Protein AF-A0A5C3F5A6-F1 (afdb_monomer_lite)

Foldseek 3Di:
DDDDDDDDDDDDDDDDDDDDDDPDCPDPPPPPPDQQVVVVVLLVVLVVQCVVCPPFLVSLLVCLVVLVVVVVCVVVVDFDPRNPVPDGHDVSSVVSSVSNVCSNVVVDPRDCVVVVVVPPPDDDDDDDDDDDDPDDDDPPPPDDDPVNVCVVCVVVVHDDDPDDPDPPPD

Radius of gyration: 34.47 Å; chains: 1; bounding box: 74×109×62 Å

pLDDT: mean 70.9, std 18.5, range [35.06, 94.88]

Secondary structure (DSSP, 8-state):
---------------------------------S-HHHHHHHHHHHHHHHHHHTT-HHHHHHTHHHHHHHHHHHHTT---TT-TTS-SS-HHHHHHHHHHHHHHTTSS---THHHHHHHSSS--------PPPP--SS--PPPPPHHHHHHHHHHTT---PPP-------

Organism: NCBI:txid84751

Sequence (170 aa):
MSVEDQASAAAAPRRTTAATSKPRNHGSASPSCGTGNRFDESVARLDAIIAATAGSGRRLKEAWPQLRGLKSALDSGKSVTGAGTARGLPLRIVVQTLKASWHVDDTWPVGVEEQAAKTTTGAGLPGSGSQAAPEAGPPVRPDPDPQSIAHAYRERGVEVAPAIVVDDEW

Structure (mmCIF, N/CA/C/O backbone):
data_AF-A0A5C3F5A6-F1
#
_entry.id   AF-A0A5C3F5A6-F1
#
loop_
_atom_site.group_PDB
_atom_site.id
_atom_site.type_symbol
_atom_site.label_atom_id
_atom_site.label_alt_id
_atom_site.label_com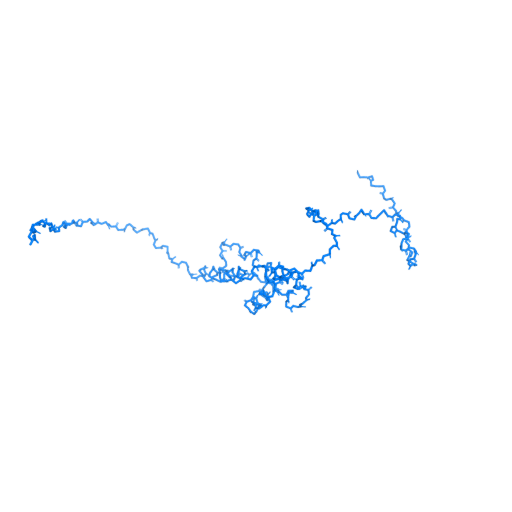p_id
_atom_site.label_asym_id
_atom_site.label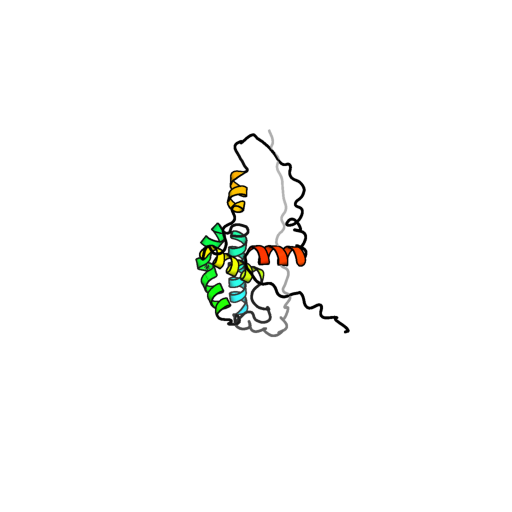_entity_id
_atom_site.label_seq_id
_atom_site.pdbx_PDB_ins_code
_atom_site.Cartn_x
_atom_site.Cartn_y
_atom_site.Cartn_z
_atom_site.occupancy
_atom_site.B_iso_or_equiv
_atom_site.auth_seq_id
_atom_site.auth_comp_id
_atom_site.auth_asym_id
_atom_site.auth_atom_id
_atom_site.pdbx_PDB_model_num
ATOM 1 N N . MET A 1 1 ? -35.742 65.745 -26.179 1.00 39.88 1 MET A N 1
ATOM 2 C CA . MET A 1 1 ? -36.418 64.513 -26.631 1.00 39.88 1 MET A CA 1
ATOM 3 C C . MET A 1 1 ? -36.455 63.567 -25.441 1.00 39.88 1 MET A C 1
ATOM 5 O O . MET A 1 1 ? -35.377 63.248 -24.964 1.00 39.88 1 MET A O 1
ATOM 9 N N . SER A 1 2 ? -37.676 63.266 -24.969 1.00 57.56 2 SER A N 1
ATOM 10 C CA . SER A 1 2 ? -38.103 62.277 -23.944 1.00 57.56 2 SER A CA 1
ATOM 11 C C . SER A 1 2 ? -37.462 62.412 -22.548 1.00 57.56 2 SER A C 1
ATOM 13 O O . SER A 1 2 ? -36.264 62.217 -22.420 1.00 57.56 2 SER A O 1
ATOM 15 N N . VAL A 1 3 ? -38.097 62.783 -21.424 1.00 59.12 3 VAL A N 1
ATOM 16 C CA . VAL A 1 3 ? -39.482 62.702 -20.894 1.00 59.12 3 VAL A CA 1
ATOM 17 C C . VAL A 1 3 ? -40.201 61.372 -21.104 1.00 59.12 3 VAL A C 1
ATOM 19 O O . VAL A 1 3 ? -40.719 61.151 -22.186 1.00 59.12 3 VAL A O 1
ATOM 22 N N . GLU A 1 4 ? -40.210 60.557 -20.041 1.00 56.69 4 GLU A N 1
ATOM 23 C CA . GLU A 1 4 ? -41.233 59.602 -19.551 1.00 56.69 4 GLU A CA 1
ATOM 24 C C . GLU A 1 4 ? -40.628 58.989 -18.261 1.00 56.69 4 GLU A C 1
ATOM 26 O O . GLU A 1 4 ? -39.537 58.429 -18.310 1.00 56.69 4 GLU A O 1
ATOM 31 N N . ASP A 1 5 ? -41.046 59.283 -17.027 1.00 50.28 5 ASP A N 1
ATOM 32 C CA . ASP A 1 5 ? -42.362 59.307 -16.362 1.00 50.28 5 ASP A CA 1
ATOM 33 C C . ASP A 1 5 ? -42.875 57.916 -15.926 1.00 50.28 5 ASP A C 1
ATOM 35 O O . ASP A 1 5 ? -42.921 56.983 -16.720 1.00 50.28 5 ASP A O 1
ATOM 39 N N . GLN A 1 6 ? -43.302 57.856 -14.650 1.00 54.34 6 GLN A N 1
ATOM 40 C CA . GLN A 1 6 ? -44.139 56.837 -13.978 1.00 54.34 6 GLN A CA 1
ATOM 41 C C . GLN A 1 6 ? -43.542 55.445 -13.666 1.00 54.34 6 GLN A C 1
ATOM 43 O O . GLN A 1 6 ? -42.739 54.907 -14.408 1.00 54.34 6 GLN A O 1
ATOM 48 N N . ALA A 1 7 ? -43.924 54.706 -12.616 1.00 46.16 7 ALA A N 1
ATOM 49 C CA . ALA A 1 7 ? -44.747 54.875 -11.407 1.00 46.16 7 ALA A CA 1
ATOM 50 C C . ALA A 1 7 ? -44.747 53.478 -10.720 1.00 46.16 7 ALA A C 1
ATOM 52 O O . ALA A 1 7 ? -44.780 52.464 -11.403 1.00 46.16 7 ALA A O 1
ATOM 53 N N . SER A 1 8 ? -44.614 53.352 -9.398 1.00 43.41 8 SER A N 1
ATOM 54 C CA . SER A 1 8 ? -45.733 53.097 -8.466 1.00 43.41 8 SER A CA 1
ATOM 55 C C . SER A 1 8 ? -45.683 51.708 -7.803 1.00 43.41 8 SER A C 1
ATOM 57 O O . SER A 1 8 ? -45.222 50.732 -8.383 1.00 43.41 8 SER A O 1
ATOM 59 N N . ALA A 1 9 ? -46.230 51.696 -6.581 1.00 49.78 9 ALA A N 1
ATOM 60 C CA . ALA A 1 9 ? -46.632 50.590 -5.706 1.00 49.78 9 ALA A CA 1
ATOM 61 C C . ALA A 1 9 ? -45.498 49.832 -4.981 1.00 49.78 9 ALA A C 1
ATOM 63 O O . ALA A 1 9 ? -44.773 49.037 -5.559 1.00 49.78 9 ALA A O 1
ATOM 64 N N . ALA A 1 10 ? -45.210 50.106 -3.704 1.00 47.84 10 ALA A N 1
ATOM 65 C CA . ALA A 1 10 ? -46.030 49.864 -2.505 1.00 47.84 10 ALA A CA 1
ATOM 66 C C . ALA A 1 10 ? -46.370 48.378 -2.272 1.00 47.84 10 ALA A C 1
ATOM 68 O O . ALA A 1 10 ? -47.341 47.865 -2.816 1.00 47.84 10 ALA A O 1
ATOM 69 N N . ALA A 1 11 ? -45.627 47.722 -1.373 1.00 51.34 11 ALA A N 1
ATOM 70 C CA . ALA A 1 11 ? -46.117 46.580 -0.599 1.00 51.34 11 ALA A CA 1
ATOM 71 C C . ALA A 1 11 ? -45.287 46.418 0.687 1.00 51.34 11 ALA A C 1
ATOM 73 O O . ALA A 1 11 ? -44.140 45.978 0.673 1.00 51.34 11 ALA A O 1
ATOM 74 N N . ALA A 1 12 ? -45.889 46.827 1.801 1.00 58.16 12 ALA A N 1
ATOM 75 C CA . ALA A 1 12 ? -45.381 46.698 3.161 1.00 58.16 12 ALA A CA 1
ATOM 76 C C . ALA A 1 12 ? -45.645 45.268 3.727 1.00 58.16 12 ALA A C 1
ATOM 78 O O . ALA A 1 12 ? -46.316 44.457 3.084 1.00 58.16 12 ALA A O 1
ATOM 79 N N . PRO A 1 13 ? -45.112 44.931 4.918 1.00 52.84 13 PRO A N 1
ATOM 80 C CA . PRO A 1 13 ? -44.731 43.576 5.319 1.00 52.84 13 PRO A CA 1
ATOM 81 C C . PRO A 1 13 ? -45.883 42.734 5.880 1.00 52.84 13 PRO A C 1
ATOM 83 O O . PRO A 1 13 ? -46.683 43.197 6.694 1.00 52.84 13 PRO A O 1
ATOM 86 N N . ARG A 1 14 ? -45.898 41.437 5.552 1.00 59.41 14 ARG A N 1
ATOM 87 C CA . ARG A 1 14 ? -46.734 40.450 6.246 1.00 59.41 14 ARG A CA 1
ATOM 88 C C . ARG A 1 14 ? -45.928 39.750 7.337 1.00 59.41 14 ARG A C 1
ATOM 90 O O . ARG A 1 14 ? -45.136 38.853 7.076 1.00 59.41 14 ARG A O 1
ATOM 97 N N . ARG A 1 15 ? -46.167 40.193 8.574 1.00 44.75 15 ARG A N 1
ATOM 98 C CA . ARG A 1 15 ? -45.914 39.436 9.804 1.00 44.75 15 ARG A 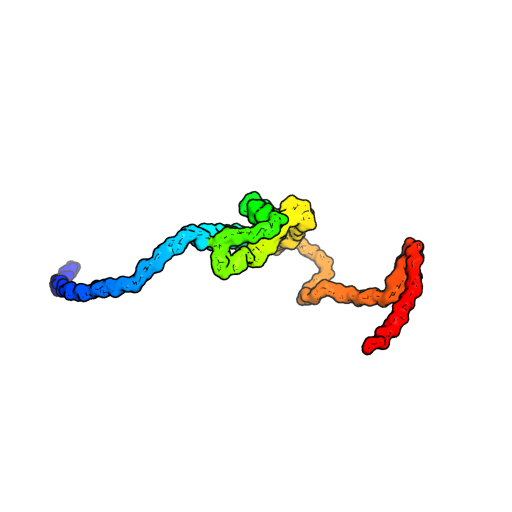CA 1
ATOM 99 C C . ARG A 1 15 ? -46.798 38.189 9.794 1.00 44.75 15 ARG A C 1
ATOM 101 O O . ARG A 1 15 ? -48.019 38.319 9.789 1.00 44.75 15 ARG A O 1
ATOM 108 N N . THR A 1 16 ? -46.187 37.014 9.860 1.00 60.03 16 THR A N 1
ATOM 109 C CA . THR A 1 16 ? -46.884 35.770 10.198 1.00 60.03 16 THR A CA 1
ATOM 110 C C . THR A 1 16 ? -46.508 35.394 11.622 1.00 60.03 16 THR A C 1
ATOM 112 O O . THR A 1 16 ? -45.342 35.414 12.012 1.00 60.03 16 THR A O 1
ATOM 115 N N . THR A 1 17 ? -47.536 35.153 12.417 1.00 60.12 17 THR A N 1
ATOM 116 C CA . THR A 1 17 ? -47.509 34.931 13.856 1.00 60.12 17 THR A CA 1
ATOM 117 C C . THR A 1 17 ? -47.014 33.540 14.237 1.00 60.12 17 THR A C 1
ATOM 119 O O . THR A 1 17 ? -47.168 32.575 13.495 1.00 60.12 17 THR A O 1
ATOM 122 N N . ALA A 1 18 ? -46.457 33.489 15.445 1.00 47.91 18 ALA A N 1
ATOM 123 C CA . ALA A 1 18 ? -45.961 32.341 16.184 1.00 47.91 18 ALA A CA 1
ATOM 124 C C . ALA A 1 18 ? -46.798 31.056 16.058 1.00 47.91 18 ALA A C 1
ATOM 126 O O . ALA A 1 18 ? -47.991 31.041 16.356 1.00 47.91 18 ALA A O 1
ATOM 127 N N . ALA A 1 19 ? -46.108 29.954 15.765 1.00 48.56 19 ALA A N 1
ATOM 128 C CA . ALA A 1 19 ? -46.522 28.614 16.146 1.00 48.56 19 ALA A CA 1
ATOM 129 C C . ALA A 1 19 ? -45.483 28.069 17.133 1.00 48.56 19 ALA A C 1
ATOM 131 O O . ALA A 1 19 ? -44.349 27.754 16.774 1.00 48.56 19 ALA A O 1
ATOM 132 N N . THR A 1 20 ? -45.884 28.011 18.401 1.00 59.25 20 THR A N 1
ATOM 133 C CA . THR A 1 20 ? -45.185 27.298 19.469 1.00 59.25 20 THR A CA 1
ATOM 134 C C . THR A 1 20 ? -45.171 25.817 19.095 1.00 59.25 20 THR A C 1
ATOM 136 O O . THR A 1 20 ? -46.196 25.141 19.139 1.00 59.25 20 THR A O 1
ATOM 139 N N . SER A 1 21 ? -44.013 25.316 18.671 1.00 54.53 21 SER A N 1
ATOM 140 C CA . SER A 1 21 ? -43.778 23.887 18.493 1.00 54.53 21 SER A CA 1
ATOM 141 C C . SER A 1 21 ? -42.792 23.444 19.559 1.00 54.53 21 SER A C 1
ATOM 143 O O . SER A 1 21 ? -41.635 23.853 19.584 1.00 54.53 21 SER A O 1
ATOM 145 N N . LYS A 1 22 ? -43.307 22.658 20.500 1.00 60.81 22 LYS A N 1
ATOM 146 C CA . LYS A 1 22 ? -42.577 22.026 21.593 1.00 60.81 22 LYS A CA 1
ATOM 147 C C . LYS A 1 22 ? -41.655 20.959 20.987 1.00 60.81 22 LYS A C 1
ATOM 149 O O . LYS A 1 22 ? -42.186 19.971 20.476 1.00 60.81 22 LYS A O 1
ATOM 154 N N . PRO A 1 23 ? -40.315 21.097 21.019 1.00 59.06 23 PRO A N 1
ATOM 155 C CA . PRO A 1 23 ? -39.457 20.012 20.581 1.00 59.06 23 PRO A CA 1
ATOM 156 C C . PRO A 1 23 ? -39.605 18.856 21.570 1.00 59.06 23 PRO A C 1
ATOM 158 O O . PRO A 1 23 ? -39.294 18.946 22.759 1.00 59.06 23 PRO A O 1
ATOM 161 N N . ARG A 1 24 ? -40.170 17.771 21.050 1.00 52.19 24 ARG A N 1
ATOM 162 C CA . ARG A 1 24 ? -40.238 16.462 21.679 1.00 52.19 24 ARG A CA 1
ATOM 163 C C . ARG A 1 24 ? -38.802 16.023 21.953 1.00 52.19 24 ARG A C 1
ATOM 165 O O . ARG A 1 24 ? -38.005 15.901 21.028 1.00 52.19 24 ARG A O 1
ATOM 172 N N . ASN A 1 25 ? -38.495 15.838 23.231 1.00 56.41 25 ASN A N 1
ATOM 173 C CA . ASN A 1 25 ? -37.243 15.304 23.746 1.00 56.41 25 ASN A CA 1
ATOM 174 C C . ASN A 1 25 ? -37.077 13.853 23.251 1.00 56.41 25 ASN A C 1
ATOM 176 O O . ASN A 1 25 ? -37.450 12.904 23.935 1.00 56.41 25 ASN A O 1
ATOM 180 N N . HIS A 1 26 ? -36.608 13.687 22.015 1.00 50.19 26 HIS A N 1
ATOM 181 C CA . HIS A 1 26 ? -35.942 12.470 21.576 1.00 50.19 26 HIS A CA 1
ATOM 182 C C . HIS A 1 26 ? -34.503 12.619 22.033 1.00 50.19 26 HIS A C 1
ATOM 184 O O . HIS A 1 26 ? -33.866 13.615 21.697 1.00 50.19 26 HIS A O 1
ATOM 190 N N . GLY A 1 27 ? -34.077 11.688 22.887 1.00 46.56 27 GLY A N 1
ATOM 191 C CA . GLY A 1 27 ? -32.858 11.783 23.671 1.00 46.56 27 GLY A CA 1
ATOM 192 C C . GLY A 1 27 ? -31.710 12.398 22.892 1.00 46.56 27 GLY A C 1
ATOM 193 O O . GLY A 1 27 ? -31.431 11.987 21.766 1.00 46.56 27 GLY A O 1
ATOM 194 N N . SER A 1 28 ? -31.048 13.364 23.529 1.00 45.78 28 SER A N 1
ATOM 195 C CA . SER A 1 28 ? -29.651 13.662 23.259 1.00 45.78 28 SER A CA 1
ATOM 196 C C . SER A 1 28 ? -28.924 12.332 23.104 1.00 45.78 28 SER A C 1
ATOM 198 O O . SER A 1 28 ? -28.585 11.678 24.090 1.00 45.78 28 SER A O 1
ATOM 200 N N . ALA A 1 29 ? -28.712 11.916 21.858 1.00 50.56 29 ALA A N 1
ATOM 201 C CA . ALA A 1 29 ? -27.613 11.048 21.532 1.00 50.56 29 ALA A CA 1
ATOM 202 C C . ALA A 1 29 ? -26.397 11.873 21.928 1.00 50.56 29 ALA A C 1
ATOM 204 O O . ALA A 1 29 ? -26.007 12.813 21.235 1.00 50.56 29 ALA A O 1
ATOM 205 N N . SER A 1 30 ? -25.896 11.603 23.130 1.00 47.59 30 SER A N 1
ATOM 206 C CA . SER A 1 30 ? -24.597 12.066 23.576 1.00 47.59 30 SER A CA 1
ATOM 207 C C . SER A 1 30 ? -23.640 11.928 22.392 1.00 47.59 30 SER A C 1
ATOM 209 O O . SER A 1 30 ? -23.600 10.838 21.814 1.00 47.59 30 SER A O 1
ATOM 211 N N . PRO A 1 31 ? -22.907 12.979 21.983 1.00 53.66 31 PRO A N 1
ATOM 212 C CA . PRO A 1 31 ? -21.857 12.825 20.992 1.00 53.66 31 PRO A CA 1
ATOM 213 C C . PRO A 1 31 ? -20.883 11.799 21.562 1.00 53.66 31 PRO A C 1
ATOM 215 O O . PRO A 1 31 ? -20.145 12.069 22.510 1.00 53.66 31 PRO A O 1
ATOM 218 N N . SER A 1 32 ? -20.967 10.574 21.050 1.00 51.69 32 SER A N 1
ATOM 219 C CA . SER A 1 32 ? -20.099 9.475 21.424 1.00 51.69 32 SER A CA 1
ATOM 220 C C . SER A 1 32 ? -18.669 9.946 21.212 1.00 51.69 32 SER A C 1
ATOM 222 O O . SER A 1 32 ? -18.272 10.209 20.082 1.00 51.69 32 SER A O 1
ATOM 224 N N . CYS A 1 33 ? -17.950 10.123 22.316 1.00 40.78 33 CYS A N 1
ATOM 225 C CA . CYS A 1 33 ? -16.516 10.355 22.454 1.00 40.78 33 CYS A CA 1
ATOM 226 C C . CYS A 1 33 ? -15.682 10.235 21.147 1.00 40.78 33 CYS A C 1
ATOM 228 O O . CYS A 1 33 ? -15.079 9.204 20.857 1.00 40.78 33 CYS A O 1
ATOM 230 N N . GLY A 1 34 ? -15.699 11.308 20.345 1.00 52.50 34 GLY A N 1
ATOM 231 C CA . GLY A 1 34 ? -14.610 11.966 19.600 1.00 52.50 34 GLY A CA 1
ATOM 232 C C . GLY A 1 34 ? -13.595 11.204 18.734 1.00 52.50 34 GLY A C 1
ATOM 233 O O . GLY A 1 34 ? -12.726 11.863 18.171 1.00 52.50 34 GLY A O 1
ATOM 234 N N . THR A 1 35 ? -13.637 9.878 18.604 1.00 55.22 35 THR A N 1
ATOM 235 C CA . THR A 1 35 ? -12.518 9.132 17.982 1.00 55.22 35 THR A CA 1
ATOM 236 C C . THR A 1 35 ? -12.724 8.850 16.489 1.00 55.22 35 THR A C 1
ATOM 238 O O . THR A 1 35 ? -11.748 8.813 15.743 1.00 55.22 35 THR A O 1
ATOM 241 N N . GLY A 1 36 ? -13.979 8.720 16.038 1.00 60.06 36 GLY A N 1
ATOM 242 C CA . GLY A 1 36 ? -14.312 8.383 14.645 1.00 60.06 36 GLY A CA 1
ATOM 243 C C . GLY A 1 36 ? -13.822 9.425 13.636 1.00 60.06 36 GLY A C 1
ATOM 244 O O . GLY A 1 36 ? -13.090 9.089 12.712 1.00 60.06 36 GLY A O 1
ATOM 245 N N . ASN A 1 37 ? -14.092 10.710 13.891 1.00 71.50 37 ASN A N 1
ATOM 246 C CA . ASN A 1 37 ? -13.746 11.783 12.949 1.00 71.50 37 ASN A CA 1
ATOM 247 C C . ASN A 1 37 ? -12.235 11.884 12.687 1.00 71.50 37 ASN A C 1
ATOM 249 O O . ASN A 1 37 ? -11.819 12.122 11.560 1.00 71.50 37 ASN A O 1
ATOM 253 N N . ARG A 1 38 ? -11.394 11.652 13.703 1.00 82.06 38 ARG A N 1
ATOM 254 C CA . ARG A 1 38 ? -9.934 11.768 13.557 1.00 82.06 38 ARG A CA 1
ATOM 255 C C . ARG A 1 38 ? -9.335 10.622 12.742 1.00 82.06 38 ARG A C 1
ATOM 257 O O . ARG A 1 38 ? -8.366 10.832 12.008 1.00 82.06 38 ARG A O 1
ATOM 264 N N . PHE A 1 39 ? -9.869 9.409 12.898 1.00 84.25 39 PHE A N 1
ATOM 265 C CA . PHE A 1 39 ? -9.449 8.269 12.087 1.00 84.25 39 PHE A CA 1
ATOM 266 C C . PHE A 1 39 ? -9.847 8.491 10.627 1.00 84.25 39 PHE A C 1
ATOM 268 O O . PHE A 1 39 ? -8.986 8.401 9.754 1.00 84.25 39 PHE A O 1
ATOM 275 N N . ASP A 1 40 ? -11.096 8.886 10.381 1.00 84.94 40 ASP A N 1
ATOM 276 C CA . ASP A 1 40 ? -11.604 9.154 9.035 1.00 84.94 40 ASP A CA 1
ATOM 277 C C . ASP A 1 40 ? -10.840 10.295 8.349 1.00 84.94 40 ASP A C 1
ATOM 279 O O . ASP A 1 40 ? -10.436 10.162 7.196 1.00 84.94 40 ASP A O 1
ATOM 283 N N . GLU A 1 41 ? -10.531 11.379 9.068 1.00 87.88 41 GLU A N 1
ATOM 284 C CA . GLU A 1 41 ? -9.666 12.460 8.576 1.00 87.88 41 GLU A CA 1
ATOM 285 C C . GLU A 1 41 ? -8.256 11.966 8.224 1.00 87.88 41 GLU A C 1
ATOM 287 O O . GLU A 1 41 ? -7.676 12.378 7.216 1.00 87.88 41 GLU A O 1
ATOM 292 N N . SER A 1 42 ? -7.692 11.067 9.037 1.00 88.12 42 SER A N 1
ATOM 293 C CA . SER A 1 42 ? -6.366 10.492 8.788 1.00 88.12 42 SER A CA 1
ATOM 294 C C . SER A 1 42 ? -6.375 9.592 7.553 1.00 88.12 42 SER A C 1
ATOM 296 O O . SER A 1 42 ? -5.469 9.680 6.725 1.00 88.12 42 SER A O 1
ATOM 298 N N . VAL A 1 43 ? -7.415 8.770 7.393 1.00 89.75 43 VAL A N 1
ATOM 299 C CA . VAL A 1 43 ? -7.620 7.935 6.204 1.00 89.75 43 VAL A CA 1
ATOM 300 C C . VAL A 1 43 ? -7.824 8.805 4.965 1.00 89.75 43 VAL A C 1
ATOM 302 O O . VAL A 1 43 ? -7.164 8.566 3.959 1.00 89.75 43 VAL A O 1
ATOM 305 N N . ALA A 1 44 ? -8.653 9.847 5.039 1.00 91.06 44 ALA A N 1
ATOM 306 C CA . ALA A 1 44 ? -8.883 10.782 3.939 1.00 91.06 44 ALA A CA 1
ATOM 307 C C . ALA A 1 44 ? -7.602 11.530 3.535 1.00 91.06 44 ALA A C 1
ATOM 309 O O . ALA A 1 44 ? -7.324 11.697 2.348 1.00 91.06 44 ALA A O 1
ATOM 310 N N . ARG A 1 45 ? -6.772 11.928 4.509 1.00 93.00 45 ARG A N 1
ATOM 311 C CA . ARG A 1 45 ? -5.458 12.531 4.245 1.00 93.00 45 ARG A CA 1
ATOM 312 C C . ARG A 1 45 ? -4.529 11.559 3.517 1.00 93.00 45 ARG A C 1
ATOM 314 O O . ARG A 1 45 ? -3.907 11.948 2.532 1.00 93.00 45 ARG A O 1
ATOM 321 N N . LEU A 1 46 ? -4.419 10.321 4.001 1.00 92.50 46 LEU A N 1
ATOM 322 C CA . LEU A 1 46 ? -3.599 9.287 3.358 1.00 92.50 46 LEU A CA 1
ATOM 323 C C . LEU A 1 46 ? -4.080 9.010 1.935 1.00 92.50 46 LEU A C 1
ATOM 325 O O . LEU A 1 46 ? -3.273 8.869 1.020 1.00 92.50 46 LEU A O 1
ATOM 329 N N . ASP A 1 47 ? -5.393 8.991 1.745 1.00 92.81 47 ASP A N 1
ATOM 330 C CA . ASP A 1 47 ? -5.996 8.775 0.444 1.00 92.81 47 ASP A CA 1
ATOM 331 C C . ASP A 1 47 ? -5.685 9.897 -0.545 1.00 92.81 47 ASP A C 1
ATOM 333 O O . ASP A 1 47 ? -5.324 9.626 -1.686 1.00 92.81 47 ASP A O 1
ATOM 337 N N . ALA A 1 48 ? -5.737 11.153 -0.097 1.00 94.06 48 ALA A N 1
ATOM 338 C CA . ALA A 1 48 ? -5.364 12.301 -0.916 1.00 94.06 48 ALA A CA 1
ATOM 339 C C . ALA A 1 48 ? -3.889 12.243 -1.355 1.00 94.06 48 ALA A C 1
ATOM 341 O O . ALA A 1 48 ? -3.578 12.524 -2.513 1.00 94.06 48 ALA A O 1
ATOM 342 N N . ILE A 1 49 ? -2.983 11.830 -0.460 1.00 93.06 49 ILE A N 1
ATOM 343 C CA . ILE A 1 49 ? -1.555 11.649 -0.777 1.00 93.06 49 ILE A CA 1
ATOM 344 C C . ILE A 1 49 ? -1.376 10.548 -1.828 1.00 93.06 49 ILE A C 1
ATOM 346 O O . ILE A 1 49 ? -0.648 10.713 -2.808 1.00 93.06 49 ILE A O 1
ATOM 350 N N . ILE A 1 50 ? -2.065 9.423 -1.653 1.00 91.25 50 ILE A N 1
ATOM 351 C CA . ILE A 1 50 ? -1.991 8.292 -2.579 1.00 91.25 50 ILE A CA 1
ATOM 352 C C . ILE A 1 50 ? -2.587 8.652 -3.942 1.00 91.25 50 ILE A C 1
ATOM 354 O O . ILE A 1 50 ? -1.996 8.341 -4.972 1.00 91.25 50 ILE A O 1
ATOM 358 N N . ALA A 1 51 ? -3.716 9.357 -3.970 1.00 91.69 51 ALA A N 1
ATOM 359 C CA . ALA A 1 51 ? -4.325 9.831 -5.205 1.00 91.69 51 ALA A CA 1
ATOM 360 C C . ALA A 1 51 ? -3.400 10.803 -5.958 1.00 91.69 51 ALA A C 1
ATOM 362 O O . ALA A 1 51 ? -3.261 10.699 -7.174 1.00 91.69 51 ALA A O 1
ATOM 363 N N . ALA A 1 52 ? -2.703 11.697 -5.247 1.00 89.19 52 ALA A N 1
ATOM 364 C CA . ALA A 1 52 ? -1.745 12.633 -5.845 1.00 89.19 52 ALA A CA 1
ATOM 365 C C . ALA A 1 52 ? -0.483 11.951 -6.416 1.00 89.19 52 ALA A C 1
ATOM 367 O O . ALA A 1 52 ? 0.184 12.497 -7.303 1.00 89.19 52 ALA A O 1
ATOM 368 N N . THR A 1 53 ? -0.153 10.760 -5.912 1.00 88.44 53 THR A N 1
ATOM 369 C CA . THR A 1 53 ? 1.022 9.968 -6.309 1.00 88.44 53 THR A CA 1
ATOM 370 C C . THR A 1 53 ? 0.678 8.802 -7.240 1.00 88.44 53 THR A C 1
ATOM 372 O O . THR A 1 53 ? 1.575 8.083 -7.687 1.00 88.44 53 THR A O 1
ATOM 375 N N . ALA A 1 54 ? -0.602 8.629 -7.583 1.00 80.56 54 ALA A N 1
ATOM 376 C CA . ALA A 1 54 ? -1.076 7.554 -8.440 1.00 80.56 54 ALA A CA 1
ATOM 377 C C . ALA A 1 54 ? -0.349 7.567 -9.795 1.00 80.56 54 ALA A C 1
ATOM 379 O O . ALA A 1 54 ? -0.332 8.570 -10.506 1.00 80.56 54 ALA A O 1
ATOM 380 N N . GLY A 1 55 ? 0.271 6.437 -10.140 1.00 77.19 55 GLY A N 1
ATOM 381 C CA . GLY A 1 55 ? 0.956 6.256 -11.421 1.00 77.19 55 GLY A CA 1
ATOM 382 C C . GLY A 1 55 ? 2.379 6.817 -11.501 1.00 77.19 55 GLY A C 1
ATOM 383 O O . GLY A 1 55 ? 2.960 6.747 -12.577 1.00 77.19 55 GLY A O 1
ATOM 384 N N . SER A 1 56 ? 2.959 7.338 -10.407 1.00 84.50 56 SER A N 1
ATOM 385 C CA . SER A 1 56 ? 4.398 7.630 -10.371 1.00 84.50 56 SER A CA 1
ATOM 386 C C . SER A 1 56 ? 5.100 7.132 -9.108 1.00 84.50 56 SER A C 1
ATOM 388 O O . SER A 1 56 ? 4.942 7.694 -8.024 1.00 84.50 56 SER A O 1
ATOM 390 N N . GLY A 1 57 ? 5.955 6.123 -9.264 1.00 83.19 57 GLY A N 1
ATOM 391 C CA . GLY A 1 57 ? 6.871 5.592 -8.264 1.00 83.19 57 GLY A CA 1
ATOM 392 C C . GLY A 1 57 ? 7.848 6.645 -7.750 1.00 83.19 57 GLY A C 1
ATOM 393 O O . GLY A 1 57 ? 8.153 6.647 -6.559 1.00 83.19 57 GLY A O 1
ATOM 394 N N . ARG A 1 58 ? 8.264 7.615 -8.582 1.00 86.31 58 ARG A N 1
ATOM 395 C CA . ARG A 1 58 ? 9.055 8.766 -8.103 1.00 86.31 58 ARG A CA 1
ATOM 396 C C . ARG A 1 58 ? 8.269 9.617 -7.104 1.00 86.31 58 ARG A C 1
ATOM 398 O O . ARG A 1 58 ? 8.766 9.882 -6.013 1.00 86.31 58 ARG A O 1
ATOM 405 N N . ARG A 1 59 ? 7.044 10.023 -7.451 1.00 87.44 59 ARG A N 1
ATOM 406 C CA . ARG A 1 59 ? 6.194 10.827 -6.551 1.00 87.44 59 ARG A CA 1
ATOM 407 C C . ARG A 1 59 ? 5.833 10.058 -5.283 1.00 87.44 59 ARG A C 1
ATOM 409 O O . ARG A 1 59 ? 5.755 10.634 -4.203 1.00 87.44 59 ARG A O 1
ATOM 416 N N . LEU A 1 60 ? 5.656 8.746 -5.410 1.00 87.62 60 LEU A N 1
ATOM 417 C CA . LEU A 1 60 ? 5.405 7.861 -4.283 1.00 87.62 60 LEU A CA 1
ATOM 418 C C . LEU A 1 60 ? 6.631 7.757 -3.350 1.00 87.62 60 LEU A C 1
ATOM 420 O O . LEU A 1 60 ? 6.466 7.788 -2.131 1.00 87.62 60 LEU A O 1
ATOM 424 N N . LYS A 1 61 ? 7.856 7.730 -3.902 1.00 90.12 61 LYS A N 1
ATOM 425 C CA . LYS A 1 61 ? 9.120 7.814 -3.141 1.00 90.12 61 LYS A CA 1
ATOM 426 C C . LYS A 1 61 ? 9.262 9.159 -2.419 1.00 90.12 61 LYS A C 1
ATOM 428 O O . LYS A 1 61 ? 9.662 9.186 -1.261 1.00 90.12 61 LYS A O 1
ATOM 433 N N . GLU A 1 62 ? 8.886 10.267 -3.057 1.00 91.88 62 GLU A N 1
ATOM 434 C CA . GLU A 1 62 ? 8.898 11.607 -2.441 1.00 91.88 62 GLU A CA 1
ATOM 435 C C . GLU A 1 62 ? 7.887 11.734 -1.286 1.00 91.88 62 GLU A C 1
ATOM 437 O O . GLU A 1 62 ? 8.192 12.332 -0.254 1.00 91.88 62 GLU A O 1
ATOM 442 N N . ALA A 1 63 ? 6.707 11.120 -1.413 1.00 92.25 63 ALA A N 1
ATOM 443 C CA . ALA A 1 63 ? 5.684 11.093 -0.364 1.00 92.25 63 ALA A CA 1
ATOM 444 C C . ALA A 1 63 ? 6.010 10.137 0.803 1.00 92.25 63 ALA A C 1
ATOM 446 O O . ALA A 1 63 ? 5.311 10.134 1.822 1.00 92.25 63 ALA A O 1
ATOM 447 N N . TRP A 1 64 ? 7.082 9.344 0.698 1.00 93.56 64 TRP A N 1
ATOM 448 C CA . TRP A 1 64 ? 7.437 8.303 1.662 1.00 93.56 64 TRP A CA 1
ATOM 449 C C . TRP A 1 64 ? 7.499 8.743 3.134 1.00 93.56 64 TRP A C 1
ATOM 451 O O . TRP A 1 64 ? 6.955 8.026 3.982 1.00 93.56 64 TRP A O 1
ATOM 461 N N . PRO A 1 65 ? 8.084 9.904 3.498 1.00 94.88 65 PRO A N 1
ATOM 462 C CA . PRO A 1 65 ? 8.156 10.321 4.898 1.00 94.88 65 PRO A CA 1
ATOM 463 C C . PRO A 1 65 ? 6.783 10.407 5.579 1.00 94.88 65 PRO A C 1
ATOM 465 O O . PRO A 1 65 ? 6.677 10.164 6.779 1.00 94.88 65 PRO A O 1
ATOM 468 N N . GLN A 1 66 ? 5.727 10.698 4.810 1.00 93.38 66 GLN A N 1
ATOM 469 C CA . GLN A 1 66 ? 4.351 10.795 5.303 1.00 93.38 66 GLN A CA 1
ATOM 470 C C . GLN A 1 66 ? 3.699 9.415 5.501 1.00 93.38 66 GLN A C 1
ATOM 472 O O . GLN A 1 66 ? 2.815 9.268 6.342 1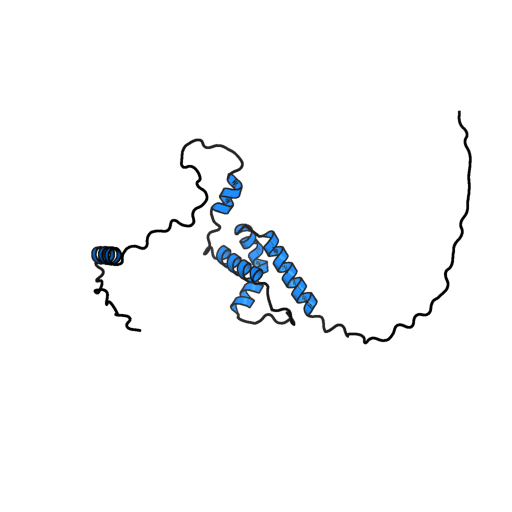.00 93.38 66 GLN A O 1
ATOM 477 N N . LEU A 1 67 ? 4.159 8.395 4.768 1.00 93.00 67 LEU A N 1
ATOM 478 C CA . LEU A 1 67 ? 3.649 7.019 4.818 1.00 93.00 67 LEU A CA 1
ATOM 479 C C . LEU A 1 67 ? 4.454 6.111 5.765 1.00 93.00 67 LEU A C 1
ATOM 481 O O . LEU A 1 67 ? 3.958 5.072 6.204 1.00 93.00 67 LEU A O 1
ATOM 485 N N . ARG A 1 68 ? 5.679 6.503 6.137 1.00 94.25 68 ARG A N 1
ATOM 486 C CA . ARG A 1 68 ? 6.586 5.700 6.975 1.00 94.25 68 ARG A CA 1
ATOM 487 C C . ARG A 1 68 ? 5.974 5.291 8.317 1.00 94.25 68 ARG A C 1
ATOM 489 O O . ARG A 1 68 ? 6.143 4.150 8.744 1.00 94.25 68 ARG A O 1
ATOM 496 N N . GLY A 1 69 ? 5.263 6.208 8.976 1.00 91.56 69 GLY A N 1
ATOM 497 C CA . GLY A 1 69 ? 4.595 5.922 10.250 1.00 91.56 69 GLY A CA 1
ATOM 498 C C . GLY A 1 69 ? 3.542 4.822 10.110 1.00 91.56 69 GLY A C 1
ATOM 499 O O . GLY A 1 69 ? 3.460 3.930 10.952 1.00 91.56 69 GLY A O 1
ATOM 500 N N . LEU A 1 70 ? 2.805 4.834 8.996 1.00 90.88 70 LEU A N 1
ATOM 501 C CA . LEU A 1 70 ? 1.831 3.799 8.686 1.00 90.88 70 LEU A CA 1
ATOM 502 C C . LEU A 1 70 ? 2.505 2.450 8.401 1.00 90.88 70 LEU A C 1
ATOM 504 O O . LEU A 1 70 ? 2.061 1.444 8.947 1.00 90.88 70 LEU A O 1
ATOM 508 N N . LYS A 1 71 ? 3.598 2.408 7.624 1.00 93.19 71 LYS A N 1
ATOM 509 C CA . LYS A 1 71 ? 4.347 1.154 7.413 1.00 93.19 71 LYS A CA 1
ATOM 510 C C . LYS A 1 71 ? 4.827 0.559 8.732 1.00 93.19 71 LYS A C 1
ATOM 512 O O . LYS A 1 71 ? 4.610 -0.619 8.969 1.00 93.19 71 LYS A O 1
ATOM 517 N N . SER A 1 72 ? 5.420 1.369 9.609 1.00 93.81 72 SER A N 1
ATOM 518 C CA . SER A 1 72 ? 5.884 0.874 10.909 1.00 93.81 72 SER A CA 1
ATOM 519 C C . SER A 1 72 ? 4.742 0.295 11.750 1.00 93.81 72 SER A C 1
ATOM 521 O O . SER A 1 72 ? 4.956 -0.670 12.482 1.00 93.81 72 SER A O 1
ATOM 523 N N . ALA A 1 73 ? 3.538 0.868 11.655 1.00 90.06 73 ALA A N 1
ATOM 524 C CA . ALA A 1 73 ? 2.358 0.319 12.311 1.00 90.06 73 ALA A CA 1
ATOM 525 C C . ALA A 1 73 ? 1.934 -1.021 11.686 1.00 90.06 73 ALA A C 1
ATOM 527 O O . ALA A 1 73 ? 1.681 -1.969 12.428 1.00 90.06 73 ALA A O 1
ATOM 528 N N . LEU A 1 74 ? 1.930 -1.127 10.352 1.00 91.12 74 LEU A N 1
ATOM 529 C CA . LEU A 1 74 ? 1.628 -2.368 9.628 1.00 91.12 74 LEU A CA 1
ATOM 530 C C . LEU A 1 74 ? 2.627 -3.488 9.962 1.00 91.12 74 LEU A C 1
ATOM 532 O O . LEU A 1 74 ? 2.205 -4.587 10.308 1.00 91.12 74 LEU A O 1
ATOM 536 N N . ASP A 1 75 ? 3.930 -3.194 9.946 1.00 93.00 75 ASP A N 1
ATOM 537 C CA . ASP A 1 75 ? 4.991 -4.159 10.275 1.00 93.00 75 ASP A CA 1
ATOM 538 C C . ASP A 1 75 ? 4.893 -4.658 11.723 1.00 93.00 75 ASP A C 1
ATOM 540 O O . ASP A 1 75 ? 5.285 -5.780 12.033 1.00 93.00 75 ASP A O 1
ATOM 544 N N . SER A 1 76 ? 4.366 -3.830 12.631 1.00 92.50 76 SER A N 1
ATOM 545 C CA . SER A 1 76 ? 4.202 -4.209 14.037 1.00 92.50 76 SER A CA 1
ATOM 546 C C . SER A 1 76 ? 3.076 -5.221 14.274 1.00 92.50 76 SER A C 1
ATOM 548 O O . SER A 1 76 ? 2.943 -5.720 15.391 1.00 92.50 76 SER A O 1
ATOM 550 N N . GLY A 1 77 ? 2.227 -5.475 13.269 1.00 84.31 77 GLY A N 1
ATOM 551 C CA . GLY A 1 77 ? 1.052 -6.344 13.383 1.00 84.31 77 GLY A CA 1
ATOM 552 C C . GLY A 1 77 ? -0.042 -5.806 14.313 1.00 84.31 77 GLY A C 1
ATOM 553 O O . GLY A 1 77 ? -1.015 -6.504 14.594 1.00 84.31 77 GLY A O 1
ATOM 554 N N . LYS A 1 78 ? 0.095 -4.572 14.815 1.00 81.75 78 LYS A N 1
ATOM 555 C CA . LYS A 1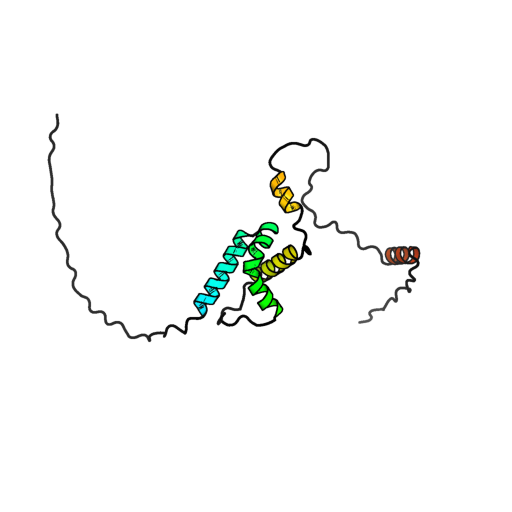 78 ? -0.887 -3.957 15.709 1.00 81.75 78 LYS A CA 1
ATOM 556 C C . LYS A 1 78 ? -2.108 -3.514 14.915 1.00 81.75 78 LYS A C 1
ATOM 558 O O . LYS A 1 78 ? -2.003 -2.725 13.977 1.00 81.75 78 LYS A O 1
ATOM 563 N N . SER A 1 79 ? -3.280 -3.968 15.343 1.00 74.25 79 SER A N 1
ATOM 564 C CA . SER A 1 79 ? -4.551 -3.476 14.818 1.00 74.25 79 SER A CA 1
ATOM 565 C C . SER A 1 79 ? -4.678 -1.971 15.045 1.00 74.25 79 SER A C 1
ATOM 567 O O . SER A 1 79 ? -4.385 -1.468 16.132 1.00 74.25 79 SER A O 1
ATOM 569 N N . VAL A 1 80 ? -5.145 -1.252 14.025 1.00 71.00 80 VAL A N 1
ATOM 570 C CA . VAL A 1 80 ? -5.381 0.190 14.126 1.00 71.00 80 VAL A CA 1
ATOM 571 C C . VAL A 1 80 ? -6.581 0.429 15.038 1.00 71.00 80 VAL A C 1
ATOM 573 O O . VAL A 1 80 ? -7.725 0.135 14.689 1.00 71.00 80 VAL A O 1
ATOM 576 N N . THR A 1 81 ? -6.310 0.928 16.241 1.00 65.31 81 THR A N 1
ATOM 577 C CA . THR A 1 81 ? -7.332 1.295 17.219 1.00 65.31 81 THR A CA 1
ATOM 578 C C . THR A 1 81 ? -8.043 2.576 16.780 1.00 65.31 81 THR A C 1
ATOM 580 O O . THR A 1 81 ? -7.421 3.504 16.270 1.00 65.31 81 THR A O 1
ATOM 583 N N . GLY A 1 82 ? -9.365 2.636 16.965 1.00 63.72 82 GLY A N 1
ATOM 584 C CA . GLY A 1 82 ? -10.168 3.828 16.654 1.00 63.72 82 GLY A CA 1
ATOM 585 C C . GLY A 1 82 ? -10.981 3.774 15.357 1.00 63.72 82 GLY A C 1
ATOM 586 O O . GLY A 1 82 ? -11.787 4.670 15.141 1.00 63.72 82 GLY A O 1
ATOM 587 N N . ALA A 1 83 ? -10.865 2.712 14.552 1.00 62.34 83 ALA A N 1
ATOM 588 C CA . ALA A 1 83 ? -11.684 2.529 13.345 1.00 62.34 83 ALA A CA 1
ATOM 589 C C . ALA A 1 83 ? -13.179 2.234 13.639 1.00 62.34 83 ALA A C 1
ATOM 591 O O . ALA A 1 83 ? -14.020 2.251 12.744 1.00 62.34 83 ALA A O 1
ATOM 592 N N . GLY A 1 84 ? -13.547 1.994 14.904 1.00 64.56 84 GLY A N 1
ATOM 593 C CA . GLY A 1 84 ? -14.929 1.699 15.291 1.00 64.56 84 GLY A CA 1
ATOM 594 C C . GLY A 1 84 ? -15.475 0.453 14.582 1.00 64.56 84 GLY A C 1
ATOM 595 O O . GLY A 1 84 ? -14.759 -0.526 14.391 1.00 64.56 84 GLY A O 1
ATOM 596 N N . THR A 1 85 ? -16.750 0.480 14.184 1.00 59.44 85 THR A N 1
ATOM 597 C CA . THR A 1 85 ? -17.374 -0.559 13.341 1.00 59.44 85 THR A CA 1
ATOM 598 C C . THR A 1 85 ? -16.889 -0.535 11.888 1.00 59.44 85 THR A C 1
ATOM 600 O O . THR A 1 85 ? -17.148 -1.489 11.150 1.00 59.44 85 THR A O 1
ATOM 603 N N . ALA A 1 86 ? -16.195 0.528 11.459 1.00 58.91 86 ALA A N 1
ATOM 604 C CA . ALA A 1 86 ? -15.575 0.584 10.145 1.00 58.91 86 ALA A CA 1
ATOM 605 C C . ALA A 1 86 ? -14.307 -0.282 10.160 1.00 58.91 86 ALA A C 1
ATOM 607 O O . ALA A 1 86 ? -13.410 -0.141 10.988 1.00 58.91 86 ALA A O 1
ATOM 608 N N . ARG A 1 87 ? -14.285 -1.264 9.263 1.00 66.38 87 ARG A N 1
ATOM 609 C CA . ARG A 1 87 ? -13.356 -2.398 9.245 1.00 66.38 87 ARG A CA 1
ATOM 610 C C . ARG A 1 87 ? -11.939 -2.012 8.786 1.00 66.38 87 ARG A C 1
ATOM 612 O O . ARG A 1 87 ? -11.486 -2.465 7.741 1.00 66.38 87 ARG A O 1
ATOM 619 N N . GLY A 1 88 ? -11.226 -1.221 9.584 1.00 82.25 88 GLY A N 1
ATOM 620 C CA . GLY A 1 88 ? -9.792 -0.971 9.419 1.00 82.25 88 GLY A CA 1
ATOM 621 C C . GLY A 1 88 ? -9.419 -0.090 8.223 1.00 82.25 88 GLY A C 1
ATOM 622 O O . GLY A 1 88 ? -10.207 0.723 7.745 1.00 82.25 88 GLY A O 1
ATOM 623 N N . LEU A 1 89 ? -8.166 -0.213 7.780 1.00 86.94 89 LEU A N 1
ATOM 624 C CA . LEU A 1 89 ? -7.623 0.583 6.681 1.00 86.94 89 LEU A CA 1
ATOM 625 C C . LEU A 1 89 ? -8.070 0.037 5.317 1.00 86.94 89 LEU A C 1
ATOM 627 O O . LEU A 1 89 ? -7.999 -1.174 5.098 1.00 86.94 89 LEU A O 1
ATOM 631 N N . PRO A 1 90 ? -8.436 0.908 4.360 1.00 88.44 90 PRO A N 1
ATOM 632 C CA . PRO A 1 90 ? -8.666 0.497 2.982 1.00 88.44 90 PRO A CA 1
ATOM 633 C C . PRO A 1 90 ? -7.442 -0.220 2.399 1.00 88.44 90 PRO A C 1
ATOM 635 O O . PRO A 1 90 ? -6.326 0.302 2.452 1.00 88.44 90 PRO A O 1
ATOM 638 N N . LEU A 1 91 ? -7.652 -1.382 1.771 1.00 90.44 91 LEU A N 1
ATOM 639 C CA . LEU A 1 91 ? -6.566 -2.208 1.226 1.00 90.44 91 LEU A CA 1
ATOM 640 C C . LEU A 1 91 ? -5.685 -1.443 0.226 1.00 90.44 91 LEU A C 1
ATOM 642 O O . LEU A 1 91 ? -4.469 -1.614 0.219 1.00 90.44 91 LEU A O 1
ATOM 646 N N . ARG A 1 92 ? -6.270 -0.527 -0.558 1.00 91.12 92 ARG A N 1
ATOM 647 C CA . ARG A 1 92 ? -5.515 0.339 -1.480 1.00 91.12 92 ARG A CA 1
ATOM 648 C C . ARG A 1 92 ? -4.427 1.149 -0.770 1.00 91.12 92 ARG A C 1
ATOM 650 O O . ARG A 1 92 ? -3.342 1.309 -1.317 1.00 91.12 92 ARG A O 1
ATOM 657 N N . ILE A 1 93 ? -4.700 1.625 0.449 1.00 92.62 93 ILE A N 1
ATOM 658 C CA . ILE A 1 93 ? -3.757 2.434 1.226 1.00 92.62 93 ILE A CA 1
ATOM 659 C C . ILE A 1 93 ? -2.585 1.573 1.686 1.00 92.62 93 ILE A C 1
ATOM 661 O O . ILE A 1 93 ? -1.430 1.985 1.579 1.00 92.62 93 ILE A O 1
ATOM 665 N N . VAL A 1 94 ? -2.881 0.351 2.126 1.00 93.06 94 VAL A N 1
ATOM 666 C CA . VAL A 1 94 ? -1.876 -0.636 2.532 1.00 93.06 94 VAL A CA 1
ATOM 667 C C . VAL A 1 94 ? -0.968 -0.996 1.356 1.00 93.06 94 VAL A C 1
ATOM 669 O O . VAL A 1 94 ? 0.249 -0.873 1.466 1.00 93.06 94 VAL A O 1
ATOM 672 N N . VAL A 1 95 ? -1.549 -1.356 0.207 1.00 92.50 95 VAL A N 1
ATOM 673 C CA . VAL A 1 95 ? -0.794 -1.730 -1.001 1.00 92.50 95 VAL A CA 1
ATOM 674 C C . VAL A 1 95 ? 0.123 -0.595 -1.458 1.00 92.50 95 VAL A C 1
ATOM 676 O O . VAL A 1 95 ? 1.295 -0.830 -1.739 1.00 92.50 95 VAL A O 1
ATOM 679 N N . GLN A 1 96 ? -0.371 0.645 -1.492 1.00 92.19 96 GLN A N 1
ATOM 680 C CA . GLN A 1 96 ? 0.433 1.790 -1.932 1.00 92.19 96 GLN A CA 1
ATOM 681 C C . GLN A 1 96 ? 1.533 2.149 -0.932 1.00 92.19 96 GLN A C 1
ATOM 683 O O . GLN A 1 96 ? 2.632 2.513 -1.338 1.00 92.19 96 GLN A O 1
ATOM 688 N N . THR A 1 97 ? 1.285 1.972 0.366 1.00 93.94 97 THR A N 1
ATOM 689 C CA . THR A 1 97 ? 2.314 2.138 1.403 1.00 93.94 97 THR A CA 1
ATOM 690 C C . THR A 1 97 ? 3.432 1.103 1.253 1.00 93.94 97 THR A C 1
ATOM 692 O O . THR A 1 97 ? 4.608 1.457 1.320 1.00 93.94 97 THR A O 1
ATOM 695 N N . LEU A 1 98 ? 3.087 -0.165 0.996 1.00 92.56 98 LEU A N 1
ATOM 696 C CA . LEU A 1 98 ? 4.070 -1.224 0.740 1.00 92.56 98 LEU A CA 1
ATOM 697 C C . LEU A 1 98 ? 4.865 -0.946 -0.539 1.00 92.56 98 LEU A C 1
ATOM 699 O O . LEU A 1 98 ? 6.095 -0.976 -0.520 1.00 92.56 98 LEU A O 1
ATOM 703 N N . LYS A 1 99 ? 4.175 -0.569 -1.619 1.00 90.81 99 LYS A N 1
ATOM 704 C CA . LYS A 1 99 ? 4.805 -0.186 -2.886 1.00 90.81 99 LYS A CA 1
ATOM 705 C C . LYS A 1 99 ? 5.775 0.987 -2.713 1.00 90.81 99 LYS A C 1
ATOM 707 O O . LYS A 1 99 ? 6.881 0.950 -3.244 1.00 90.81 99 LYS A O 1
ATOM 712 N N . ALA A 1 100 ? 5.393 2.002 -1.937 1.00 90.38 100 ALA A N 1
ATOM 713 C CA . ALA A 1 100 ? 6.257 3.138 -1.627 1.00 90.38 100 ALA A CA 1
ATOM 714 C C . ALA A 1 100 ? 7.556 2.695 -0.943 1.00 90.38 100 ALA A C 1
ATOM 716 O O . ALA A 1 100 ? 8.626 3.188 -1.291 1.00 90.38 100 ALA A O 1
ATOM 717 N N . SER A 1 101 ? 7.474 1.731 -0.019 1.00 93.56 101 SER A N 1
ATOM 718 C CA . SER A 1 101 ? 8.655 1.219 0.679 1.00 93.56 101 SER A CA 1
ATOM 719 C C . SER A 1 101 ? 9.631 0.503 -0.252 1.00 93.56 101 SER A C 1
ATOM 721 O O . SER A 1 101 ? 10.824 0.781 -0.207 1.00 93.56 101 SER A O 1
ATOM 723 N N . TRP A 1 102 ? 9.134 -0.295 -1.200 1.00 91.31 102 TRP A N 1
ATOM 724 C CA . TRP A 1 102 ? 9.997 -0.958 -2.179 1.00 91.31 102 TRP A CA 1
ATOM 725 C C . TRP A 1 102 ? 10.678 0.012 -3.151 1.00 91.31 102 TRP A C 1
ATOM 727 O O . TRP A 1 102 ? 11.789 -0.261 -3.599 1.00 91.31 102 TRP A O 1
ATOM 737 N N . HIS A 1 103 ? 10.046 1.148 -3.467 1.00 88.25 103 HIS A N 1
ATOM 738 C CA . HIS A 1 103 ? 10.678 2.205 -4.267 1.00 88.25 103 HIS A CA 1
ATOM 739 C C . HIS A 1 103 ? 11.753 2.982 -3.496 1.00 88.25 103 HIS A C 1
ATOM 741 O O . HIS A 1 103 ? 12.652 3.565 -4.102 1.00 88.25 103 HIS A O 1
ATOM 747 N N . VAL A 1 104 ? 11.660 3.036 -2.166 1.00 88.62 104 VAL A N 1
ATOM 748 C CA . VAL A 1 104 ? 12.671 3.677 -1.313 1.00 88.62 104 VAL A CA 1
ATOM 749 C C . VAL A 1 104 ? 13.889 2.784 -1.167 1.00 88.62 104 VAL A C 1
ATOM 751 O O . VAL A 1 104 ? 15.003 3.283 -1.290 1.00 88.62 104 VAL A O 1
ATOM 754 N N . ASP A 1 105 ? 13.661 1.485 -0.990 1.00 86.06 105 ASP A N 1
ATOM 755 C CA . ASP A 1 105 ? 14.707 0.465 -0.873 1.00 86.06 105 ASP A CA 1
ATOM 756 C C . ASP A 1 105 ? 15.352 0.122 -2.228 1.00 86.06 105 ASP A C 1
ATOM 758 O O . ASP A 1 105 ? 16.184 -0.779 -2.307 1.00 86.06 105 ASP A O 1
ATOM 762 N N . ASP A 1 106 ? 14.908 0.779 -3.310 1.00 82.69 106 ASP A N 1
ATOM 763 C CA . ASP A 1 106 ? 15.270 0.509 -4.709 1.00 82.69 106 ASP A CA 1
ATOM 764 C C . ASP A 1 106 ? 15.117 -0.978 -5.106 1.00 82.69 106 ASP A C 1
ATOM 766 O O . ASP A 1 106 ? 15.603 -1.426 -6.142 1.00 82.69 106 ASP A O 1
ATOM 770 N N . THR A 1 107 ? 14.370 -1.739 -4.296 1.00 81.69 107 THR A N 1
ATOM 771 C CA . THR A 1 107 ? 14.032 -3.150 -4.516 1.00 81.69 107 THR A CA 1
ATOM 772 C C . THR A 1 107 ? 13.013 -3.280 -5.643 1.00 81.69 107 THR A C 1
ATOM 774 O O . THR A 1 107 ? 12.988 -4.288 -6.346 1.00 81.69 107 THR A O 1
ATOM 777 N N . TRP A 1 108 ? 12.192 -2.243 -5.846 1.00 77.06 108 TRP A N 1
ATOM 778 C CA . TRP A 1 108 ? 11.323 -2.134 -7.008 1.00 77.06 108 TRP A CA 1
ATOM 779 C C . TRP A 1 108 ? 11.810 -1.019 -7.936 1.00 77.06 108 TRP A C 1
ATOM 781 O O . TRP A 1 108 ? 11.711 0.162 -7.566 1.00 77.06 108 TRP A O 1
ATOM 791 N N . PRO A 1 109 ? 12.295 -1.348 -9.149 1.00 71.75 109 PRO A N 1
ATOM 792 C CA . PRO A 1 109 ? 12.731 -0.330 -10.088 1.00 71.75 109 PRO A CA 1
ATOM 793 C C . PRO A 1 109 ? 11.559 0.603 -10.387 1.00 71.75 109 PRO A C 1
ATOM 795 O O . PRO A 1 109 ? 10.437 0.165 -10.655 1.00 71.75 109 PRO A O 1
ATOM 798 N N . VAL A 1 110 ? 11.805 1.912 -10.332 1.00 68.75 110 VAL A N 1
ATOM 799 C CA . VAL A 1 110 ? 10.879 2.890 -10.910 1.00 68.75 110 VAL A CA 1
ATOM 800 C C . VAL A 1 110 ? 10.920 2.620 -12.411 1.00 68.75 110 VAL A C 1
ATOM 802 O O . VAL A 1 110 ? 11.887 2.989 -13.073 1.00 68.75 110 VAL A O 1
ATOM 805 N N . GLY A 1 111 ? 9.963 1.826 -12.897 1.00 56.06 111 GLY A N 1
ATOM 806 C CA . GLY A 1 111 ? 9.997 1.243 -14.231 1.00 56.06 111 GLY A CA 1
ATOM 807 C C . GLY A 1 111 ? 10.296 2.293 -15.295 1.00 56.06 111 GLY A C 1
ATOM 808 O O . GLY A 1 111 ? 9.803 3.419 -15.235 1.00 56.06 111 GLY A O 1
ATOM 809 N N . VAL A 1 112 ? 11.094 1.903 -16.287 1.00 53.97 112 VAL A N 1
ATOM 810 C CA . VAL A 1 112 ? 11.460 2.715 -17.459 1.00 53.97 112 VAL A CA 1
ATOM 811 C C . VAL A 1 112 ? 10.212 3.264 -18.185 1.00 53.97 112 VAL A C 1
ATOM 813 O O . VAL A 1 112 ? 10.279 4.298 -18.846 1.00 53.97 112 VAL A O 1
ATOM 816 N N . GLU A 1 113 ? 9.039 2.655 -17.983 1.00 52.59 113 GLU A N 1
ATOM 817 C CA . GLU A 1 113 ? 7.748 3.149 -18.477 1.00 52.59 113 GLU A CA 1
ATOM 818 C C . GLU A 1 113 ? 7.340 4.534 -17.945 1.00 52.59 113 GLU A C 1
ATOM 820 O O . GLU A 1 113 ? 6.727 5.310 -18.678 1.00 52.59 113 GLU A O 1
ATOM 825 N N . GLU A 1 114 ? 7.738 4.922 -16.727 1.00 52.28 114 GLU A N 1
ATOM 826 C CA . GLU A 1 114 ? 7.482 6.284 -16.223 1.00 52.28 114 GLU A CA 1
ATOM 827 C C . GLU A 1 114 ? 8.307 7.350 -16.956 1.00 52.28 114 GLU A C 1
ATOM 829 O O . GLU A 1 114 ? 7.911 8.517 -17.011 1.00 52.28 114 GLU A O 1
ATOM 834 N N . GLN A 1 115 ? 9.439 6.963 -17.551 1.00 47.28 115 GLN A N 1
ATOM 835 C CA . GLN A 1 115 ? 10.189 7.829 -18.460 1.00 47.28 115 GLN A CA 1
ATOM 836 C C . GLN A 1 115 ? 9.614 7.787 -19.880 1.00 47.28 115 GLN A C 1
ATOM 838 O O . GLN A 1 115 ? 9.521 8.843 -20.504 1.00 47.28 115 GLN A O 1
ATOM 843 N N . ALA A 1 116 ? 9.154 6.628 -20.362 1.00 46.19 116 ALA A N 1
ATOM 844 C CA . ALA A 1 116 ? 8.573 6.481 -21.701 1.00 46.19 116 ALA A CA 1
ATOM 845 C C . ALA A 1 116 ? 7.276 7.294 -21.892 1.00 46.19 116 ALA A C 1
ATOM 847 O O . ALA A 1 116 ? 7.061 7.884 -22.955 1.00 46.19 116 ALA A O 1
ATOM 848 N N . ALA A 1 117 ? 6.448 7.420 -20.848 1.00 48.88 117 ALA A N 1
ATOM 849 C CA . ALA A 1 117 ? 5.250 8.264 -20.885 1.00 48.88 117 ALA A CA 1
ATOM 850 C C . ALA A 1 117 ? 5.565 9.774 -20.966 1.00 48.88 117 ALA A C 1
ATOM 852 O O . ALA A 1 117 ? 4.709 10.560 -21.370 1.00 48.88 117 ALA A O 1
ATOM 853 N N . LYS A 1 118 ? 6.788 10.198 -20.609 1.00 43.78 118 LYS A N 1
ATOM 854 C CA . LYS A 1 118 ? 7.207 11.609 -20.653 1.00 43.78 118 LYS A CA 1
ATOM 855 C C . LYS A 1 118 ? 8.096 11.956 -21.854 1.00 43.78 118 LYS A C 1
ATOM 857 O O . LYS A 1 118 ? 8.241 13.137 -22.152 1.00 43.78 118 LYS A O 1
ATOM 862 N N . THR A 1 119 ? 8.663 10.974 -22.556 1.00 42.53 119 THR A N 1
ATOM 863 C CA . THR A 1 119 ? 9.535 11.202 -23.728 1.00 42.53 119 THR A CA 1
ATOM 864 C C . THR A 1 119 ? 8.877 10.925 -25.081 1.00 42.53 119 THR A C 1
ATOM 866 O O . THR A 1 119 ? 9.451 11.291 -26.100 1.00 42.53 119 THR A O 1
ATOM 869 N N . THR A 1 120 ? 7.664 10.364 -25.135 1.00 44.09 120 THR A N 1
ATOM 870 C CA . THR A 1 120 ? 7.009 10.029 -26.423 1.00 44.09 120 THR A CA 1
ATOM 871 C C . THR A 1 120 ? 6.224 11.197 -27.054 1.00 44.09 120 THR A C 1
ATOM 873 O O . THR A 1 120 ? 5.633 11.052 -28.121 1.00 44.09 120 THR A O 1
ATOM 876 N N . THR A 1 121 ? 6.270 12.400 -26.471 1.00 43.97 121 THR A N 1
ATOM 877 C CA . THR A 1 121 ? 5.730 13.622 -27.097 1.00 43.97 121 THR A CA 1
ATOM 878 C C . THR A 1 121 ? 6.873 14.548 -27.499 1.00 43.97 121 THR A C 1
ATOM 880 O O . THR A 1 121 ? 7.202 15.494 -26.789 1.00 43.97 121 THR A O 1
ATOM 883 N N . GLY A 1 122 ? 7.472 14.278 -28.658 1.00 41.31 122 GLY A N 1
ATOM 884 C CA . GLY A 1 122 ? 8.311 15.243 -29.371 1.00 41.31 122 GLY A CA 1
ATOM 885 C C . GLY A 1 122 ? 9.692 14.721 -29.759 1.00 41.31 122 GLY A C 1
ATOM 886 O O . GLY A 1 122 ? 10.523 14.458 -28.902 1.00 41.31 122 GLY A O 1
ATOM 887 N N . ALA A 1 123 ? 9.935 14.702 -31.071 1.00 38.94 123 ALA A N 1
ATOM 888 C CA . ALA A 1 123 ? 11.223 14.515 -31.749 1.00 38.94 123 ALA A CA 1
ATOM 889 C C . ALA A 1 123 ? 11.705 13.065 -31.987 1.00 38.94 123 ALA A C 1
ATOM 891 O O . ALA A 1 123 ? 12.637 12.568 -31.370 1.00 38.94 123 ALA A O 1
ATOM 892 N N . GLY A 1 124 ? 11.090 12.437 -32.994 1.00 42.84 124 GLY A N 1
ATOM 893 C CA . GLY A 1 124 ? 11.787 12.002 -34.213 1.00 42.84 124 GLY A CA 1
ATOM 894 C C . GLY A 1 124 ? 13.018 11.099 -34.085 1.00 42.84 124 GLY A C 1
ATOM 895 O O . GLY A 1 124 ? 14.141 11.588 -34.051 1.00 42.84 124 GLY A O 1
ATOM 896 N N . LEU A 1 125 ? 12.802 9.790 -34.239 1.00 40.62 125 LEU A N 1
ATOM 897 C CA . LEU A 1 125 ? 13.782 8.862 -34.810 1.00 40.62 125 LEU A CA 1
ATOM 898 C C . LEU A 1 125 ? 13.078 8.000 -35.876 1.00 40.62 125 LEU A C 1
ATOM 900 O O . LEU A 1 125 ? 12.108 7.315 -35.545 1.00 40.62 125 LEU A O 1
ATOM 904 N N . PRO A 1 126 ? 13.505 8.042 -37.152 1.00 48.72 126 PRO A N 1
ATOM 905 C CA . PRO A 1 126 ? 12.988 7.155 -38.184 1.00 48.72 126 PRO A CA 1
ATOM 906 C C . PRO A 1 126 ? 13.768 5.830 -38.216 1.00 48.72 126 PRO A C 1
ATOM 908 O O . PRO A 1 126 ? 14.996 5.827 -38.247 1.00 48.72 126 PRO A O 1
ATOM 911 N N . GLY A 1 127 ? 13.037 4.715 -38.296 1.00 35.06 127 GLY A N 1
ATOM 912 C CA . GLY A 1 127 ? 13.542 3.397 -38.706 1.00 35.06 127 GLY A CA 1
ATOM 913 C C . GLY A 1 127 ? 13.380 2.326 -37.620 1.00 35.06 127 GLY A C 1
ATOM 914 O O . GLY A 1 127 ? 14.115 2.326 -36.646 1.00 35.06 127 GLY A O 1
ATOM 915 N N . SER A 1 128 ? 12.338 1.486 -37.669 1.00 41.88 128 SER A N 1
ATOM 916 C CA . SER A 1 128 ? 12.232 0.256 -38.491 1.00 41.88 128 SER A CA 1
ATOM 917 C C . SER A 1 128 ? 12.607 -0.973 -37.643 1.00 41.88 128 SER A C 1
ATOM 919 O O . SER A 1 128 ? 13.754 -1.109 -37.253 1.00 41.88 128 SER A O 1
ATOM 921 N N . GLY A 1 129 ? 11.738 -1.909 -37.272 1.00 44.62 129 GLY A N 1
ATOM 922 C CA . GLY A 1 129 ? 10.307 -2.066 -37.468 1.00 44.62 129 GLY A CA 1
ATOM 923 C C . GLY A 1 129 ? 9.851 -3.313 -36.699 1.00 44.62 129 GLY A C 1
ATOM 924 O O . GLY A 1 129 ? 10.487 -4.361 -36.764 1.00 44.62 129 GLY A O 1
ATOM 925 N N . SER A 1 130 ? 8.756 -3.203 -35.959 1.00 40.38 130 SER A N 1
ATOM 926 C CA . SER A 1 130 ? 7.817 -4.303 -35.729 1.00 40.38 130 SER A CA 1
ATOM 927 C C . SER A 1 130 ? 6.533 -3.698 -35.202 1.00 40.38 130 SER A C 1
ATOM 929 O O . SER A 1 130 ? 6.503 -3.058 -34.154 1.00 40.38 130 SER A O 1
ATOM 931 N N . GLN A 1 131 ? 5.504 -3.811 -36.033 1.00 40.84 131 GLN A N 1
ATOM 932 C CA . GLN A 1 131 ? 4.169 -3.305 -35.783 1.00 40.84 131 GLN A CA 1
ATOM 933 C C . GLN A 1 131 ? 3.597 -3.891 -34.495 1.00 40.84 131 GLN A C 1
ATOM 935 O O . GLN A 1 131 ? 3.687 -5.088 -34.233 1.00 40.84 131 GLN A O 1
ATOM 940 N N . ALA A 1 132 ? 2.965 -2.999 -33.740 1.00 48.50 132 ALA A N 1
ATOM 941 C CA . ALA A 1 132 ? 2.091 -3.293 -32.628 1.00 48.50 132 ALA A CA 1
ATOM 942 C C . ALA A 1 132 ? 0.986 -4.278 -33.045 1.00 48.50 132 ALA A C 1
ATOM 944 O O . ALA A 1 132 ? 0.140 -3.962 -33.883 1.00 48.50 132 ALA A O 1
ATOM 945 N N . ALA A 1 133 ? 0.990 -5.454 -32.423 1.00 45.66 133 ALA A N 1
ATOM 946 C CA . ALA A 1 133 ? -0.189 -6.292 -32.267 1.00 45.66 133 ALA A CA 1
ATOM 947 C C . ALA A 1 133 ? -0.796 -6.005 -30.877 1.00 45.66 133 ALA A C 1
ATOM 949 O O . ALA A 1 133 ? -0.042 -5.654 -29.965 1.00 45.66 133 ALA A O 1
ATOM 950 N N . PRO A 1 134 ? -2.129 -6.106 -30.699 1.00 51.69 134 PRO A N 1
ATOM 951 C CA . PRO A 1 134 ? -2.774 -5.923 -29.398 1.00 51.69 134 PRO A CA 1
ATOM 952 C C . PRO A 1 134 ? -2.113 -6.853 -28.382 1.00 51.69 134 PRO A C 1
ATOM 954 O O . PRO A 1 134 ? -1.899 -8.020 -28.698 1.00 51.69 134 PRO A O 1
ATOM 957 N N . GLU A 1 135 ? -1.742 -6.309 -27.222 1.00 52.91 135 GLU A N 1
ATOM 958 C CA . GLU A 1 135 ? -0.914 -6.954 -26.202 1.00 52.91 135 GLU A CA 1
ATOM 959 C C . GLU A 1 135 ? -1.490 -8.327 -25.810 1.00 52.91 135 GLU A C 1
ATOM 961 O O . GLU A 1 135 ? -2.362 -8.460 -24.951 1.00 52.91 135 GLU A O 1
ATOM 966 N N . ALA A 1 136 ? -1.031 -9.370 -26.504 1.00 51.25 136 ALA A N 1
ATOM 967 C CA . ALA A 1 136 ? -1.152 -10.734 -26.043 1.00 51.25 136 ALA A CA 1
ATOM 968 C C . ALA A 1 136 ? -0.386 -10.787 -24.723 1.00 51.25 136 ALA A C 1
ATOM 970 O O . ALA A 1 136 ? 0.716 -10.242 -24.636 1.00 51.25 136 ALA A O 1
ATOM 971 N N . GLY A 1 137 ? -0.984 -11.405 -23.703 1.00 59.22 137 GLY A N 1
ATOM 972 C CA . GLY A 1 137 ? -0.335 -11.593 -22.410 1.00 59.22 137 GLY A CA 1
ATOM 973 C C . GLY A 1 137 ? 1.082 -12.168 -22.549 1.00 59.22 137 GLY A C 1
ATOM 974 O O . GLY A 1 137 ? 1.451 -12.634 -23.633 1.00 59.22 137 GLY A O 1
ATOM 975 N N . PRO A 1 138 ? 1.882 -12.143 -21.463 1.00 67.75 138 PRO A N 1
ATOM 976 C CA . PRO A 1 138 ? 3.264 -12.621 -21.473 1.00 67.75 138 PRO A CA 1
ATOM 977 C C . PRO A 1 138 ? 3.345 -13.909 -22.290 1.00 67.75 138 PRO A C 1
ATOM 979 O O . PRO A 1 138 ? 2.516 -14.792 -22.046 1.00 67.75 138 PRO A O 1
ATOM 982 N N . PRO A 1 139 ? 4.240 -13.985 -23.301 1.00 61.59 139 PRO A N 1
ATOM 983 C CA . PRO A 1 139 ? 4.221 -15.064 -24.274 1.00 61.59 139 PRO A CA 1
ATOM 984 C C . PRO A 1 139 ? 4.162 -16.357 -23.489 1.00 61.59 139 PRO A C 1
ATOM 986 O O . PRO A 1 139 ? 5.042 -16.591 -22.656 1.00 61.59 139 PRO A O 1
ATOM 989 N N . VAL A 1 140 ? 3.086 -17.122 -23.691 1.00 61.50 140 VAL A N 1
ATOM 990 C CA . VAL A 1 140 ? 2.914 -18.429 -23.067 1.00 61.50 140 VAL A CA 1
ATOM 991 C C . VAL A 1 140 ? 4.092 -19.240 -23.566 1.00 61.50 140 VAL A C 1
ATOM 993 O O . VAL A 1 140 ? 4.098 -19.727 -24.695 1.00 61.50 140 VAL A O 1
ATOM 996 N N . ARG A 1 141 ? 5.159 -19.267 -22.768 1.00 65.12 141 ARG A N 1
ATOM 997 C CA . ARG A 1 141 ? 6.288 -20.135 -23.031 1.00 65.12 141 ARG A CA 1
ATOM 998 C C . ARG A 1 141 ? 5.694 -21.521 -22.844 1.00 65.12 141 ARG A C 1
ATOM 1000 O O . ARG A 1 141 ? 5.190 -21.774 -21.752 1.00 65.12 141 ARG A O 1
ATOM 1007 N N . PRO A 1 142 ? 5.645 -22.360 -23.890 1.00 75.06 142 PRO A N 1
ATOM 1008 C CA . PRO A 1 142 ? 5.182 -23.722 -23.714 1.00 75.06 142 PRO A CA 1
ATOM 1009 C C . PRO A 1 142 ? 6.028 -24.335 -22.603 1.00 75.06 142 PRO A C 1
ATOM 1011 O O . PRO A 1 142 ? 7.259 -24.213 -22.635 1.00 75.06 142 PRO A O 1
ATOM 1014 N N . ASP A 1 143 ? 5.363 -24.895 -21.593 1.00 77.62 143 ASP A N 1
ATOM 1015 C CA . ASP A 1 143 ? 6.059 -25.527 -20.483 1.00 77.62 143 ASP A CA 1
ATOM 1016 C C . ASP A 1 143 ? 7.009 -26.581 -21.068 1.00 77.62 143 ASP A C 1
ATOM 1018 O O . ASP A 1 143 ? 6.575 -27.412 -21.875 1.00 77.62 143 ASP A O 1
ATOM 1022 N N . PRO A 1 144 ? 8.319 -26.507 -20.769 1.00 80.38 144 PRO A N 1
ATOM 1023 C CA . PRO A 1 144 ? 9.263 -27.459 -21.319 1.00 80.38 144 PRO A CA 1
ATOM 1024 C C . PRO A 1 144 ? 8.884 -28.860 -20.844 1.00 80.38 144 PRO A C 1
ATOM 1026 O O . PRO A 1 144 ? 8.626 -29.073 -19.660 1.00 80.38 144 PRO A O 1
ATOM 1029 N N . ASP A 1 145 ? 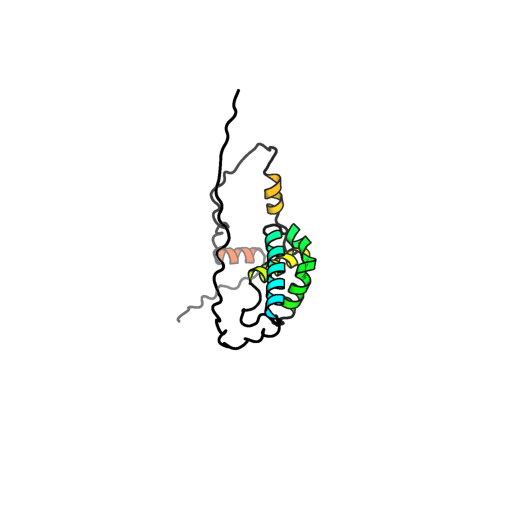8.869 -29.811 -21.778 1.00 85.75 145 ASP A N 1
ATOM 1030 C CA . ASP A 1 145 ? 8.589 -31.207 -21.460 1.00 85.75 145 ASP A CA 1
ATOM 1031 C C . ASP A 1 145 ? 9.553 -31.707 -20.361 1.00 85.75 145 ASP A C 1
ATOM 1033 O O . ASP A 1 145 ? 10.749 -31.373 -20.403 1.00 85.75 145 ASP A O 1
ATOM 1037 N N . PRO A 1 146 ? 9.083 -32.511 -19.387 1.00 83.31 146 PRO A N 1
ATOM 1038 C CA . PRO A 1 146 ? 9.921 -33.024 -18.306 1.00 83.31 146 PRO A CA 1
ATOM 1039 C C . PRO A 1 146 ? 11.226 -33.683 -18.780 1.00 83.31 146 PRO A C 1
ATOM 1041 O O . PRO A 1 146 ? 12.259 -33.542 -18.120 1.00 83.31 146 PRO A O 1
ATOM 1044 N N . GLN A 1 147 ? 11.233 -34.344 -19.945 1.00 84.50 147 GLN A N 1
ATOM 1045 C CA . GLN A 1 147 ? 12.446 -34.943 -20.510 1.00 84.50 147 GLN A CA 1
ATOM 1046 C C . GLN A 1 147 ? 13.446 -33.886 -20.985 1.00 84.50 147 GLN A C 1
ATOM 1048 O O . GLN A 1 147 ? 14.654 -34.040 -20.782 1.00 84.50 147 GLN A O 1
ATOM 1053 N N . SER A 1 148 ? 12.962 -32.789 -21.574 1.00 85.19 148 SER A N 1
ATOM 1054 C CA . SER A 1 148 ? 13.812 -31.678 -22.013 1.00 85.19 148 SER A CA 1
ATOM 1055 C C . SER A 1 148 ? 14.487 -30.989 -20.830 1.00 85.19 148 SER A C 1
ATOM 1057 O O . SER A 1 148 ? 15.652 -30.599 -20.924 1.00 85.19 148 SER A O 1
ATOM 1059 N N . ILE A 1 149 ? 13.773 -30.858 -19.709 1.00 83.38 149 ILE A N 1
ATOM 1060 C CA . ILE A 1 149 ? 14.336 -30.332 -18.464 1.00 83.38 149 ILE A CA 1
ATOM 1061 C C . ILE A 1 149 ? 15.417 -31.291 -17.960 1.00 83.38 149 ILE A C 1
ATOM 1063 O O . ILE A 1 149 ? 16.553 -30.874 -17.745 1.00 83.38 149 ILE A O 1
ATOM 1067 N N . ALA A 1 150 ? 15.106 -32.586 -17.846 1.00 86.50 150 ALA A N 1
ATOM 1068 C CA . ALA A 1 150 ? 16.061 -33.584 -17.371 1.00 86.50 150 ALA A CA 1
ATOM 1069 C C . ALA A 1 150 ? 17.356 -33.605 -18.207 1.00 86.50 150 ALA A C 1
ATOM 1071 O O . ALA A 1 150 ? 18.445 -33.700 -17.643 1.00 86.50 150 ALA A O 1
ATOM 1072 N N . HIS A 1 151 ? 17.261 -33.454 -19.532 1.00 86.81 151 HIS A N 1
ATOM 1073 C CA . HIS A 1 151 ? 18.425 -33.351 -20.416 1.00 86.81 151 HIS A CA 1
ATOM 1074 C C . HIS A 1 151 ? 19.299 -32.129 -20.098 1.00 86.81 151 HIS A C 1
ATOM 1076 O O . HIS A 1 151 ? 20.504 -32.269 -19.899 1.00 86.81 151 HIS A O 1
ATOM 1082 N N . ALA A 1 152 ? 18.692 -30.944 -19.975 1.00 87.88 152 ALA A N 1
ATOM 1083 C CA . ALA A 1 152 ? 19.410 -29.703 -19.685 1.00 87.88 152 ALA A CA 1
ATOM 1084 C C . ALA A 1 152 ? 20.135 -29.731 -18.326 1.00 87.88 152 ALA A C 1
ATOM 1086 O O . ALA A 1 152 ? 21.188 -29.115 -18.167 1.00 87.88 152 ALA A O 1
ATOM 1087 N N . TYR A 1 153 ? 19.592 -30.447 -17.338 1.00 87.44 153 TYR A N 1
ATOM 1088 C CA . TYR A 1 153 ? 20.253 -30.642 -16.046 1.00 87.44 153 TYR A CA 1
ATOM 1089 C C . TYR A 1 153 ? 21.430 -31.622 -16.141 1.00 87.44 153 TYR A C 1
ATOM 1091 O O . TYR A 1 153 ? 22.492 -31.336 -15.585 1.00 87.44 153 TYR A O 1
ATOM 1099 N N . ARG A 1 154 ? 21.302 -32.709 -16.915 1.00 89.88 154 ARG A N 1
ATOM 1100 C CA . ARG A 1 154 ? 22.417 -33.642 -17.162 1.00 89.88 154 ARG A CA 1
ATOM 1101 C C . ARG A 1 154 ? 23.581 -32.976 -17.894 1.00 89.88 154 ARG A C 1
ATOM 1103 O O . ARG A 1 154 ? 24.727 -33.194 -17.515 1.00 89.88 154 ARG A O 1
ATOM 1110 N N . GLU A 1 155 ? 23.309 -32.117 -18.879 1.00 89.81 155 GLU A N 1
ATOM 1111 C CA . GLU A 1 155 ? 24.348 -31.326 -19.566 1.00 89.81 155 GLU A CA 1
ATOM 1112 C C . GLU A 1 155 ? 25.117 -30.403 -18.612 1.00 89.81 155 GLU A C 1
ATOM 1114 O O . GLU A 1 155 ? 26.296 -30.123 -18.819 1.00 89.81 155 GLU A O 1
ATOM 1119 N N . ARG A 1 156 ? 24.468 -29.956 -17.533 1.00 90.06 156 ARG A N 1
ATOM 1120 C CA . ARG A 1 156 ? 25.084 -29.143 -16.475 1.00 90.06 156 ARG A CA 1
ATOM 1121 C C . ARG A 1 156 ? 25.802 -29.981 -15.413 1.00 90.06 156 ARG A C 1
ATOM 1123 O O . ARG A 1 156 ? 26.251 -29.422 -14.416 1.00 90.06 156 ARG A O 1
ATOM 1130 N N . GLY A 1 157 ? 25.893 -31.299 -15.600 1.00 88.69 157 GLY A N 1
ATOM 1131 C CA . GLY A 1 157 ? 26.485 -32.228 -14.638 1.00 88.69 157 GLY A CA 1
ATOM 1132 C C . GLY A 1 157 ? 25.624 -32.465 -13.395 1.00 88.69 157 GLY A C 1
ATOM 1133 O O . GLY A 1 157 ? 26.134 -32.963 -12.396 1.00 88.69 157 GLY A O 1
ATOM 1134 N N . VAL A 1 158 ? 24.337 -32.100 -13.431 1.00 88.06 158 VAL A N 1
ATOM 1135 C CA . VAL A 1 158 ? 23.396 -32.374 -12.342 1.00 88.06 158 VAL A CA 1
ATOM 1136 C C . VAL A 1 158 ? 22.767 -33.743 -12.571 1.00 88.06 158 VAL A C 1
ATOM 1138 O O . VAL A 1 158 ? 22.127 -33.987 -13.596 1.00 88.06 158 VAL A O 1
ATOM 1141 N N . GLU A 1 159 ? 22.943 -34.638 -11.605 1.00 88.56 159 GLU A N 1
ATOM 1142 C CA . GLU A 1 159 ? 22.305 -35.949 -11.609 1.00 88.56 159 GLU A CA 1
ATOM 1143 C C . GLU A 1 159 ? 20.800 -35.796 -11.341 1.00 88.56 159 GLU A C 1
ATOM 1145 O O . GLU A 1 159 ? 20.385 -35.248 -10.320 1.00 88.56 159 GLU A O 1
ATOM 1150 N N . VAL A 1 160 ? 19.976 -36.254 -12.285 1.00 84.44 160 VAL A N 1
ATOM 1151 C CA . VAL A 1 160 ? 18.511 -36.221 -12.188 1.00 84.44 160 VAL A CA 1
ATOM 1152 C C . VAL A 1 160 ? 18.018 -37.655 -12.047 1.00 84.44 160 VAL A C 1
ATOM 1154 O O . VAL A 1 160 ? 18.164 -38.448 -12.979 1.00 84.44 160 VAL A O 1
ATOM 1157 N N . ALA A 1 161 ? 17.439 -37.982 -10.891 1.00 83.31 161 ALA A N 1
ATOM 1158 C CA . ALA A 1 161 ? 16.807 -39.277 -10.655 1.00 83.31 161 ALA A CA 1
ATOM 1159 C C . ALA A 1 161 ? 15.646 -39.508 -11.645 1.00 83.31 161 ALA A C 1
ATOM 1161 O O . ALA A 1 161 ? 14.984 -38.544 -12.046 1.00 83.31 161 ALA A O 1
ATOM 1162 N N . PRO A 1 162 ? 15.382 -40.760 -12.063 1.00 77.81 162 PRO A N 1
ATOM 1163 C CA . PRO A 1 162 ? 14.254 -41.054 -12.938 1.00 77.81 162 PRO A CA 1
ATOM 1164 C C . PRO A 1 162 ? 12.941 -40.638 -12.267 1.00 77.81 162 PRO A C 1
ATOM 1166 O O . PRO A 1 162 ? 12.764 -40.823 -11.062 1.00 77.81 162 PRO A O 1
ATOM 1169 N N . ALA A 1 163 ? 12.029 -40.068 -13.058 1.00 72.25 163 ALA A N 1
ATOM 1170 C CA . ALA A 1 163 ? 10.705 -39.703 -12.578 1.00 72.25 163 ALA A CA 1
ATOM 1171 C C . ALA A 1 163 ? 10.001 -40.955 -12.036 1.00 72.25 163 ALA A C 1
ATOM 1173 O O . ALA A 1 163 ? 9.824 -41.937 -12.758 1.00 72.25 163 ALA A O 1
ATOM 1174 N N . ILE A 1 164 ? 9.623 -40.917 -10.760 1.00 75.75 164 ILE A N 1
ATOM 1175 C CA . ILE A 1 164 ? 8.775 -41.938 -10.155 1.00 75.75 164 ILE A CA 1
ATOM 1176 C C . ILE A 1 164 ? 7.359 -41.604 -10.607 1.00 75.75 164 ILE A C 1
ATOM 1178 O O . ILE A 1 164 ? 6.791 -40.604 -10.168 1.00 75.75 164 ILE A O 1
ATOM 1182 N N . VAL A 1 165 ? 6.817 -42.402 -11.524 1.00 71.69 165 VAL A N 1
ATOM 1183 C CA . VAL A 1 165 ? 5.386 -42.367 -11.820 1.00 71.69 165 VAL A CA 1
ATOM 1184 C C . VAL A 1 165 ? 4.702 -42.921 -10.578 1.00 71.69 165 VAL A C 1
ATOM 1186 O O . VAL A 1 165 ? 4.794 -44.112 -10.292 1.00 71.69 165 VAL A O 1
ATOM 1189 N N . VAL A 1 166 ? 4.123 -42.032 -9.779 1.00 74.06 166 VAL A N 1
ATOM 1190 C CA . VAL A 1 166 ? 3.179 -42.437 -8.745 1.00 74.06 166 VAL A CA 1
ATOM 1191 C C . VAL A 1 166 ? 1.878 -42.662 -9.491 1.00 74.06 166 VAL A C 1
ATOM 1193 O O . VAL A 1 166 ? 1.286 -41.708 -9.992 1.00 74.06 166 VAL A O 1
ATOM 1196 N N . ASP A 1 167 ? 1.490 -43.923 -9.649 1.00 67.31 167 ASP A N 1
ATOM 1197 C CA . ASP A 1 167 ? 0.136 -44.248 -10.070 1.00 67.31 167 ASP A CA 1
ATOM 1198 C C . ASP A 1 167 ? -0.797 -43.738 -8.964 1.00 67.31 167 ASP A C 1
ATOM 1200 O O . ASP A 1 167 ? -0.905 -44.335 -7.892 1.00 67.31 167 ASP A O 1
ATOM 1204 N N . ASP A 1 168 ? -1.404 -42.571 -9.190 1.00 60.44 168 ASP A N 1
ATOM 1205 C CA . ASP A 1 168 ? -2.488 -42.040 -8.366 1.00 60.44 168 ASP A CA 1
ATOM 1206 C C . ASP A 1 168 ? -3.741 -42.912 -8.588 1.00 60.44 168 ASP A C 1
ATOM 1208 O O . ASP A 1 168 ? -4.703 -42.516 -9.245 1.00 60.44 168 ASP A O 1
ATOM 1212 N N . GLU A 1 169 ? -3.723 -44.137 -8.056 1.00 62.38 169 GLU A N 1
ATOM 1213 C CA . GLU A 1 169 ? -4.936 -44.896 -7.746 1.00 62.38 169 GLU A CA 1
ATOM 1214 C C . GLU A 1 169 ? -5.575 -44.279 -6.489 1.00 62.38 169 GLU A C 1
ATOM 1216 O O . GLU A 1 169 ? -5.411 -44.776 -5.372 1.00 62.38 169 GLU A O 1
ATOM 1221 N N . TRP A 1 170 ? -6.268 -43.154 -6.678 1.00 56.97 170 TRP A N 1
ATOM 1222 C CA . TRP A 1 170 ? -7.174 -42.550 -5.696 1.00 56.97 170 TRP A CA 1
ATOM 1223 C C . TRP A 1 170 ? -8.630 -42.667 -6.146 1.00 56.97 170 TRP A C 1
ATOM 1225 O O . TRP A 1 170 ? -8.919 -42.360 -7.325 1.00 56.97 170 TRP A O 1
#